Protein AF-A0A971D3C1-F1 (afdb_monomer_lite)

Foldseek 3Di:
DVVLCLCVQPVVQQVVCLCVVFVLVLCVVQPVVCPVVSVVLVVLSVVLVVLSVQLVVLVVVVVVPDPVSVVSNVVSVVSNVVSVVVSVCCCVPPVVVSCVVRDDPVSVVVSVVVSVVCCPPRSHPCNNVVSVVVVVVVVVD

Structure (mmCIF, N/CA/C/O backbone):
data_AF-A0A971D3C1-F1
#
_entry.id   AF-A0A971D3C1-F1
#
loop_
_atom_site.group_PDB
_atom_site.id
_atom_site.type_symbol
_atom_site.label_atom_id
_atom_site.label_alt_id
_atom_site.label_comp_id
_atom_site.label_asym_id
_atom_site.label_entity_id
_atom_site.label_seq_id
_atom_site.pdbx_PDB_ins_code
_atom_site.Cartn_x
_atom_site.Cartn_y
_atom_site.Cartn_z
_atom_site.occupancy
_atom_site.B_iso_or_equiv
_atom_site.auth_seq_id
_atom_site.auth_comp_id
_atom_site.auth_asym_id
_atom_site.auth_atom_id
_atom_site.pdbx_PDB_model_num
ATOM 1 N N . GLU A 1 1 ? -16.418 0.519 8.034 1.00 83.56 1 GLU A N 1
ATOM 2 C CA . GLU A 1 1 ? -16.765 -0.565 7.079 1.00 83.56 1 GLU A CA 1
ATOM 3 C C . GLU A 1 1 ? -16.344 -0.279 5.636 1.00 83.56 1 GLU A C 1
ATOM 5 O O . GLU A 1 1 ? -15.527 -1.037 5.131 1.00 83.56 1 GLU A O 1
ATOM 10 N N . LYS A 1 2 ? -16.816 0.800 4.982 1.00 86.31 2 LYS A N 1
ATOM 11 C CA . LYS A 1 2 ? -16.435 1.131 3.586 1.00 86.31 2 LYS A CA 1
ATOM 12 C C . LYS A 1 2 ? -14.916 1.163 3.350 1.00 86.31 2 LYS A C 1
ATOM 14 O O . LYS A 1 2 ? -14.444 0.531 2.418 1.00 86.31 2 LYS A O 1
ATOM 19 N N . MET A 1 3 ? -14.160 1.823 4.232 1.00 88.06 3 MET A N 1
ATOM 20 C CA . MET A 1 3 ? -12.694 1.879 4.138 1.00 88.06 3 MET A CA 1
ATOM 21 C C . MET A 1 3 ? -12.045 0.488 4.243 1.00 88.06 3 MET A C 1
ATOM 23 O O . MET A 1 3 ? -11.223 0.144 3.409 1.00 88.06 3 MET A O 1
ATOM 27 N N . VAL A 1 4 ? -12.471 -0.359 5.191 1.00 92.06 4 VAL A N 1
ATOM 28 C CA . VAL A 1 4 ? -11.947 -1.736 5.316 1.00 92.06 4 VAL A CA 1
ATOM 29 C C . VAL A 1 4 ? -12.190 -2.534 4.034 1.00 92.06 4 VAL A C 1
ATOM 31 O O . VAL A 1 4 ? -11.313 -3.281 3.606 1.00 92.06 4 VAL A O 1
ATOM 34 N N . ARG A 1 5 ? -13.366 -2.370 3.413 1.00 90.19 5 ARG A N 1
ATOM 35 C CA . ARG A 1 5 ? -13.673 -2.993 2.122 1.00 90.19 5 ARG A CA 1
ATOM 36 C C . ARG A 1 5 ? -12.754 -2.472 1.020 1.00 90.19 5 ARG A C 1
ATOM 38 O O . ARG A 1 5 ? -12.113 -3.279 0.361 1.00 90.19 5 ARG A O 1
ATOM 45 N N . PHE A 1 6 ? -12.650 -1.149 0.881 1.00 87.81 6 PHE A N 1
ATOM 46 C CA . PHE A 1 6 ? -11.760 -0.498 -0.081 1.00 87.81 6 PH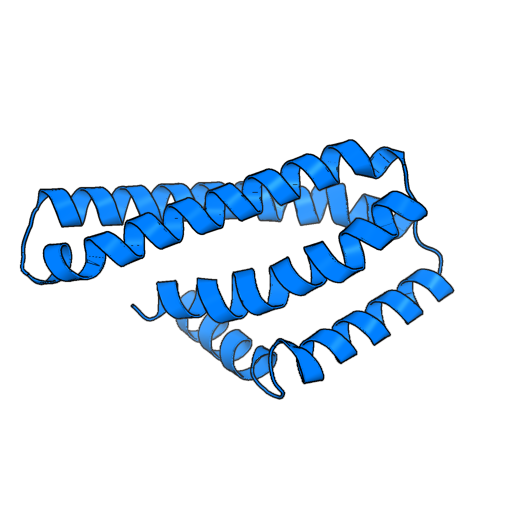E A CA 1
ATOM 47 C C . PHE A 1 6 ? -10.332 -1.036 0.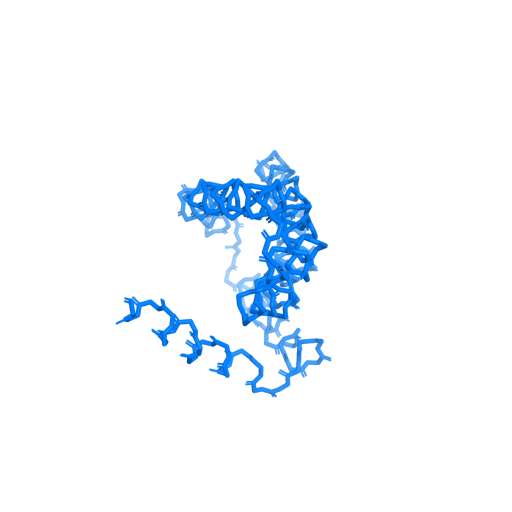034 1.00 87.81 6 PHE A C 1
ATOM 49 O O . PHE A 1 6 ? -9.743 -1.458 -0.955 1.00 87.81 6 PHE A O 1
ATOM 56 N N . THR A 1 7 ? -9.792 -1.109 1.249 1.00 90.69 7 THR A N 1
ATOM 57 C CA . THR A 1 7 ? -8.435 -1.605 1.448 1.00 90.69 7 THR A CA 1
ATOM 58 C C . THR A 1 7 ? -8.283 -3.079 1.088 1.00 90.69 7 THR A C 1
ATOM 60 O O . THR A 1 7 ? -7.294 -3.443 0.466 1.00 90.69 7 THR A O 1
ATOM 63 N N . ARG A 1 8 ? -9.237 -3.940 1.458 1.00 91.00 8 ARG A N 1
ATOM 64 C CA . ARG A 1 8 ? -9.148 -5.376 1.149 1.00 91.00 8 ARG A CA 1
ATOM 65 C C . ARG A 1 8 ? -9.268 -5.658 -0.343 1.00 91.00 8 ARG A C 1
ATOM 67 O O . ARG A 1 8 ? -8.541 -6.497 -0.854 1.00 91.00 8 ARG A O 1
ATOM 74 N N . GLU A 1 9 ? -10.186 -4.984 -1.022 1.00 87.44 9 GLU A N 1
ATOM 75 C CA . GLU A 1 9 ? -10.523 -5.308 -2.410 1.00 87.44 9 GLU A CA 1
ATOM 76 C C . GLU A 1 9 ? -9.661 -4.535 -3.410 1.00 87.44 9 GLU A C 1
ATOM 78 O O . GLU A 1 9 ? -9.184 -5.114 -4.380 1.00 87.44 9 GLU A O 1
ATOM 83 N N . PHE A 1 10 ? -9.399 -3.250 -3.161 1.00 86.50 10 PHE A N 1
ATOM 84 C CA . PHE A 1 10 ? -8.607 -2.423 -4.067 1.00 86.50 10 PHE A CA 1
ATOM 85 C C . PHE A 1 10 ? -7.137 -2.358 -3.662 1.00 86.50 10 PHE A C 1
ATOM 87 O O . PHE A 1 10 ? -6.273 -2.766 -4.434 1.00 86.50 10 PHE A O 1
ATOM 94 N N . THR A 1 11 ? -6.824 -1.859 -2.463 1.00 91.19 11 THR A N 1
ATOM 95 C CA . THR A 1 11 ? -5.416 -1.664 -2.074 1.00 91.19 11 THR A CA 1
ATOM 96 C C . THR A 1 11 ? -4.661 -2.992 -2.035 1.00 91.19 11 THR A C 1
ATOM 98 O O . THR A 1 11 ? -3.618 -3.112 -2.662 1.00 91.19 11 THR A O 1
ATOM 101 N N . ASP A 1 12 ? -5.204 -4.000 -1.355 1.00 91.31 12 ASP A N 1
ATOM 102 C CA . ASP A 1 12 ? -4.566 -5.310 -1.219 1.00 91.31 12 ASP A CA 1
ATOM 103 C C . ASP A 1 12 ? -4.901 -6.227 -2.404 1.00 91.31 12 ASP A C 1
ATOM 105 O O . ASP A 1 12 ? -4.006 -6.708 -3.095 1.00 91.31 12 ASP A O 1
ATOM 109 N N . GLY A 1 13 ? -6.195 -6.407 -2.690 1.00 88.06 13 GLY A N 1
ATOM 110 C CA . GLY A 1 13 ? -6.676 -7.327 -3.723 1.00 88.06 13 GLY A CA 1
ATOM 111 C C . GLY A 1 13 ? -6.357 -6.928 -5.166 1.00 88.06 13 GLY A C 1
ATOM 112 O O . GLY A 1 13 ? -6.317 -7.802 -6.024 1.00 88.06 13 GLY A O 1
ATOM 113 N N . CYS A 1 14 ? -6.096 -5.646 -5.445 1.00 89.12 14 CYS A N 1
ATOM 114 C CA . CYS A 1 14 ? -5.745 -5.177 -6.787 1.00 89.12 14 CYS A CA 1
ATOM 115 C C . CYS A 1 14 ? -4.319 -4.630 -6.854 1.00 89.12 14 CYS A C 1
ATOM 117 O O . CYS A 1 14 ? -3.493 -5.134 -7.612 1.00 89.12 14 CYS A O 1
ATOM 119 N N . HIS A 1 15 ? -4.031 -3.571 -6.097 1.00 92.19 15 HIS A N 1
ATOM 120 C CA . HIS A 1 15 ? -2.775 -2.838 -6.220 1.00 92.19 15 HIS A CA 1
ATOM 121 C C . HIS A 1 15 ? -1.587 -3.659 -5.706 1.00 92.19 15 HIS A C 1
ATOM 123 O O . HIS A 1 15 ? -0.721 -4.002 -6.511 1.00 92.19 15 HIS A O 1
ATOM 129 N N . HIS A 1 16 ? -1.581 -4.073 -4.434 1.00 95.44 16 HIS A N 1
ATOM 130 C CA . HIS A 1 16 ? -0.516 -4.935 -3.911 1.00 95.44 16 HIS A CA 1
ATOM 131 C C . HIS A 1 16 ? -0.442 -6.258 -4.674 1.00 95.44 16 HIS A C 1
ATOM 133 O O . HIS A 1 16 ? 0.648 -6.765 -4.909 1.00 95.44 16 HIS A O 1
ATOM 139 N N . HIS A 1 17 ? -1.574 -6.814 -5.112 1.00 93.75 17 HIS A N 1
ATOM 140 C CA . HIS A 1 17 ? -1.579 -8.053 -5.887 1.00 93.75 17 HIS A CA 1
ATOM 141 C C . HIS A 1 17 ? -0.802 -7.929 -7.209 1.00 93.75 17 HIS A C 1
ATOM 143 O O . HIS A 1 17 ? 0.056 -8.765 -7.498 1.00 93.75 17 HIS A O 1
ATOM 149 N N . LYS A 1 18 ? -1.000 -6.845 -7.974 1.00 94.62 18 LYS A N 1
ATOM 150 C CA . LYS A 1 18 ? -0.168 -6.542 -9.156 1.00 94.62 18 LYS A CA 1
ATOM 151 C C . LYS A 1 18 ? 1.312 -6.457 -8.805 1.00 94.62 18 LYS A C 1
ATOM 153 O O . LYS A 1 18 ? 2.170 -6.946 -9.544 1.00 94.62 18 LYS A O 1
ATOM 158 N N . GLU A 1 19 ? 1.626 -5.815 -7.692 1.00 97.56 19 GLU A N 1
ATOM 159 C CA . GLU A 1 19 ? 3.007 -5.643 -7.284 1.00 97.56 19 GLU A CA 1
ATOM 160 C C . GLU A 1 19 ? 3.664 -6.961 -6.875 1.00 97.56 19 GLU A C 1
ATOM 162 O O . GLU A 1 19 ? 4.706 -7.328 -7.417 1.00 97.56 19 GLU A O 1
ATOM 167 N N . GLU A 1 20 ? 3.033 -7.706 -5.972 1.00 97.56 20 GLU A N 1
ATOM 168 C CA . GLU A 1 20 ? 3.546 -8.952 -5.412 1.00 97.56 20 GLU A CA 1
ATOM 169 C C . GLU A 1 20 ? 3.621 -10.075 -6.455 1.00 97.56 20 GLU A C 1
ATOM 171 O O . GLU A 1 20 ? 4.584 -10.847 -6.441 1.00 97.56 20 GLU A O 1
ATOM 176 N N . GLN A 1 21 ? 2.655 -10.157 -7.379 1.00 95.88 21 GLN A N 1
ATOM 177 C CA . GLN A 1 21 ? 2.606 -11.222 -8.389 1.00 95.88 21 GLN A CA 1
ATOM 178 C C . GLN A 1 21 ? 3.358 -10.894 -9.679 1.00 95.88 21 GLN A C 1
ATOM 180 O O . GLN A 1 21 ? 3.776 -11.812 -10.385 1.00 95.88 21 GLN A O 1
ATOM 185 N N . VAL A 1 22 ? 3.540 -9.612 -10.011 1.00 96.75 22 VAL A N 1
ATOM 186 C CA . VAL A 1 22 ? 4.072 -9.222 -11.325 1.00 96.75 22 VAL A CA 1
ATOM 187 C C . VAL A 1 22 ? 5.293 -8.311 -11.209 1.00 96.75 22 VAL A C 1
ATOM 189 O O . VAL A 1 22 ? 6.373 -8.686 -11.678 1.00 96.75 22 VAL A O 1
ATOM 192 N N . LEU A 1 23 ? 5.177 -7.141 -10.568 1.00 97.56 23 LEU A N 1
ATOM 193 C CA . LEU A 1 23 ? 6.280 -6.169 -10.528 1.00 97.56 23 LEU A CA 1
ATOM 194 C C . LEU A 1 23 ? 7.478 -6.685 -9.725 1.00 97.56 23 LEU A C 1
ATOM 196 O O . LEU A 1 23 ? 8.609 -6.656 -10.209 1.00 97.56 23 LEU A O 1
ATOM 200 N N . PHE A 1 24 ? 7.257 -7.154 -8.500 1.00 98.06 24 PHE A N 1
ATOM 201 C CA . PHE A 1 24 ? 8.323 -7.577 -7.597 1.00 98.06 24 PHE A CA 1
ATOM 202 C C . PHE A 1 24 ? 9.085 -8.794 -8.136 1.00 98.06 24 PHE A C 1
ATOM 204 O O . PHE A 1 24 ? 10.319 -8.750 -8.113 1.00 98.06 24 PHE A O 1
ATOM 211 N N . PRO A 1 25 ? 8.439 -9.848 -8.680 1.00 96.88 25 PRO A N 1
ATOM 212 C CA . PRO A 1 25 ? 9.155 -10.935 -9.342 1.00 96.88 25 PRO A CA 1
ATOM 213 C C . PRO A 1 25 ? 10.012 -10.449 -10.513 1.00 96.88 25 PRO A C 1
ATOM 215 O O . PRO A 1 25 ? 11.192 -10.801 -10.590 1.00 96.88 25 PRO A O 1
ATOM 218 N N . LEU A 1 26 ? 9.467 -9.577 -11.369 1.00 96.81 26 LEU A N 1
ATOM 219 C CA . LEU A 1 26 ? 10.205 -9.025 -12.505 1.00 96.81 26 LEU A CA 1
ATOM 220 C C . LEU A 1 26 ? 11.406 -8.185 -12.047 1.00 96.81 26 LEU A C 1
ATOM 222 O O . LEU A 1 26 ? 12.500 -8.318 -12.595 1.00 96.81 26 LEU A O 1
ATOM 226 N N . LEU A 1 27 ? 11.245 -7.361 -11.008 1.00 96.88 27 LEU A N 1
ATOM 227 C CA . LEU A 1 27 ? 12.347 -6.596 -10.427 1.00 96.88 27 LEU A CA 1
ATOM 228 C C . LEU A 1 27 ? 13.405 -7.499 -9.797 1.00 96.88 27 LEU A C 1
ATOM 230 O O . LEU A 1 27 ? 14.589 -7.221 -9.940 1.00 96.88 27 LEU A O 1
ATOM 234 N N . ARG A 1 28 ? 13.028 -8.600 -9.144 1.00 94.81 28 ARG A N 1
ATOM 235 C CA . ARG A 1 28 ? 14.011 -9.556 -8.609 1.00 94.81 28 ARG A CA 1
ATOM 236 C C . ARG A 1 28 ? 14.795 -10.255 -9.718 1.00 94.81 28 ARG A C 1
ATOM 238 O O . ARG A 1 28 ? 15.977 -10.526 -9.525 1.00 94.81 28 ARG A O 1
ATOM 245 N N . GLU A 1 29 ? 14.167 -10.509 -10.864 1.00 94.94 29 GLU A N 1
ATOM 246 C CA . GLU A 1 29 ? 14.822 -11.094 -12.038 1.00 94.94 29 GLU A CA 1
ATOM 247 C C . GLU A 1 29 ? 15.756 -10.092 -12.735 1.00 94.94 29 GLU A C 1
ATOM 249 O O . GLU A 1 29 ? 16.925 -10.386 -12.983 1.00 94.94 29 GLU A O 1
ATOM 254 N N . LYS A 1 30 ? 15.246 -8.901 -13.067 1.00 95.50 30 LYS A N 1
ATOM 255 C CA . LYS A 1 30 ? 15.949 -7.915 -13.905 1.00 95.50 30 LYS A CA 1
ATOM 256 C C . LYS A 1 30 ? 16.836 -6.962 -13.114 1.00 95.50 30 LYS A C 1
ATOM 258 O O . LYS A 1 30 ? 17.745 -6.357 -13.679 1.00 95.50 30 LYS A O 1
ATOM 263 N N . ALA A 1 31 ? 16.582 -6.818 -11.818 1.00 93.88 31 ALA A N 1
ATOM 264 C CA . ALA A 1 31 ? 17.222 -5.831 -10.972 1.00 93.88 31 ALA A CA 1
ATOM 265 C C . ALA A 1 31 ? 17.587 -6.395 -9.580 1.00 93.88 31 ALA A C 1
ATOM 267 O O . ALA A 1 31 ? 16.962 -6.029 -8.587 1.00 93.88 31 ALA A O 1
ATOM 268 N N . PRO A 1 32 ? 18.676 -7.178 -9.436 1.00 91.31 32 PRO A N 1
ATOM 269 C CA . PRO A 1 32 ? 19.106 -7.717 -8.137 1.00 91.31 32 PRO A CA 1
ATOM 270 C C . PRO A 1 32 ? 19.231 -6.683 -7.000 1.00 91.31 32 PRO A C 1
ATOM 272 O O . PRO A 1 32 ? 18.930 -6.981 -5.846 1.00 91.31 32 PRO A O 1
ATOM 275 N N . MET A 1 33 ? 19.611 -5.439 -7.315 1.00 90.38 33 MET A N 1
ATOM 276 C CA . MET A 1 33 ? 19.680 -4.329 -6.355 1.00 90.38 33 MET A CA 1
ATOM 277 C C . MET A 1 33 ? 18.313 -3.899 -5.787 1.00 90.38 33 MET A C 1
ATOM 279 O O . MET A 1 33 ? 18.266 -3.230 -4.759 1.00 90.38 33 MET A O 1
ATOM 283 N N . ALA A 1 34 ? 17.204 -4.293 -6.420 1.00 94.06 34 ALA A N 1
ATOM 284 C CA . ALA A 1 34 ? 15.844 -4.072 -5.938 1.00 94.06 34 ALA A CA 1
ATOM 285 C C . ALA A 1 34 ? 15.447 -5.026 -4.801 1.00 94.06 34 ALA A C 1
ATOM 287 O O . ALA A 1 34 ? 14.440 -4.779 -4.146 1.00 94.06 34 ALA A O 1
ATOM 288 N N . ALA A 1 35 ? 16.214 -6.093 -4.533 1.00 94.56 35 ALA A N 1
ATOM 289 C CA . ALA A 1 35 ? 15.840 -7.114 -3.551 1.00 94.56 35 ALA A CA 1
ATOM 290 C C . ALA A 1 35 ? 15.597 -6.542 -2.143 1.00 94.56 35 ALA A C 1
ATOM 292 O O . ALA A 1 35 ? 14.640 -6.935 -1.478 1.00 94.56 35 ALA A O 1
ATOM 293 N N . GLY A 1 36 ? 16.434 -5.595 -1.707 1.00 96.25 36 GLY A N 1
ATOM 294 C CA . GLY A 1 36 ? 16.244 -4.871 -0.448 1.00 96.25 36 GLY A CA 1
ATOM 295 C C . GLY A 1 36 ? 14.935 -4.070 -0.431 1.00 96.25 36 GLY A C 1
ATOM 296 O O . GLY A 1 36 ? 14.074 -4.377 0.391 1.00 96.25 36 GLY A O 1
ATOM 297 N N . PRO A 1 37 ? 14.744 -3.096 -1.346 1.00 96.81 37 PRO A N 1
ATOM 298 C CA . PRO A 1 37 ? 13.489 -2.354 -1.473 1.00 96.81 37 PRO A CA 1
ATOM 299 C C . PRO A 1 37 ? 12.240 -3.241 -1.551 1.00 96.81 37 PRO A C 1
ATOM 301 O O . PRO A 1 37 ? 11.317 -3.034 -0.774 1.00 96.81 37 PRO A O 1
ATOM 304 N N . VAL A 1 38 ? 12.240 -4.271 -2.403 1.00 98.19 38 VAL A N 1
ATOM 305 C CA . VAL A 1 38 ? 11.124 -5.225 -2.544 1.00 98.19 38 VAL A CA 1
ATOM 306 C C . VAL A 1 38 ? 10.814 -5.932 -1.222 1.00 98.19 38 VAL A C 1
ATOM 308 O O . VAL A 1 38 ? 9.651 -6.087 -0.867 1.00 98.19 38 VAL A O 1
ATOM 311 N N . SER A 1 39 ? 11.837 -6.328 -0.459 1.00 98.06 39 SER A N 1
ATOM 312 C CA . SER A 1 39 ? 11.625 -6.990 0.837 1.00 98.06 39 SER A CA 1
ATOM 313 C C . SER A 1 39 ? 10.977 -6.056 1.862 1.00 98.06 39 SER A C 1
ATOM 315 O O . SER A 1 39 ? 10.171 -6.505 2.671 1.00 98.06 39 SER A O 1
ATOM 317 N N . VAL A 1 40 ? 11.304 -4.758 1.820 1.00 98.25 40 VAL A N 1
ATOM 318 C CA . VAL A 1 40 ? 10.651 -3.746 2.665 1.00 98.25 40 VAL A CA 1
ATOM 319 C C . VAL A 1 40 ? 9.189 -3.569 2.258 1.00 98.25 40 VAL A C 1
ATOM 321 O O . VAL A 1 40 ? 8.342 -3.551 3.141 1.00 98.25 40 VAL A O 1
ATOM 324 N N . MET A 1 41 ? 8.881 -3.485 0.958 1.00 98.50 41 MET A N 1
ATOM 325 C CA . MET A 1 41 ? 7.494 -3.331 0.487 1.00 98.50 41 MET A CA 1
ATOM 326 C C . MET A 1 41 ? 6.616 -4.509 0.913 1.00 98.50 41 MET A C 1
ATOM 328 O O . MET A 1 41 ? 5.571 -4.291 1.511 1.00 98.50 41 MET A O 1
ATOM 332 N N . LEU A 1 42 ? 7.091 -5.747 0.737 1.00 98.56 42 LEU A N 1
ATOM 333 C CA . LEU A 1 42 ? 6.372 -6.948 1.183 1.00 98.56 42 LEU A CA 1
ATOM 334 C C . LEU A 1 42 ? 6.077 -6.937 2.691 1.00 98.56 42 LEU A C 1
ATOM 336 O O . LEU A 1 42 ? 4.956 -7.218 3.110 1.00 98.56 42 LEU A O 1
ATOM 340 N N . ALA A 1 43 ? 7.068 -6.575 3.512 1.00 98.62 43 ALA A N 1
ATOM 341 C CA . ALA A 1 43 ? 6.876 -6.475 4.957 1.00 98.62 43 ALA A CA 1
ATOM 342 C C . ALA A 1 43 ? 5.853 -5.386 5.332 1.00 98.62 43 ALA A C 1
ATOM 344 O O . ALA A 1 43 ? 5.073 -5.555 6.269 1.00 98.62 43 ALA A O 1
ATOM 345 N N . GLU A 1 44 ? 5.834 -4.274 4.596 1.00 98.62 44 GLU A N 1
ATOM 346 C CA . GLU A 1 44 ? 4.858 -3.205 4.801 1.00 98.62 44 GLU A CA 1
ATOM 347 C C . GLU A 1 44 ? 3.454 -3.588 4.329 1.00 98.62 44 GLU A C 1
ATOM 349 O O . GLU A 1 44 ? 2.491 -3.235 5.009 1.00 98.62 44 GLU A O 1
ATOM 354 N N . HIS A 1 45 ? 3.310 -4.365 3.252 1.00 98.56 45 HIS A N 1
ATOM 355 C CA . HIS A 1 45 ? 2.013 -4.916 2.852 1.00 98.56 45 HIS A CA 1
ATOM 356 C C . HIS A 1 45 ? 1.439 -5.805 3.961 1.00 98.56 45 HIS A C 1
ATOM 358 O O . HIS A 1 45 ? 0.286 -5.631 4.362 1.00 98.56 45 HIS A O 1
ATOM 364 N N . ASP A 1 46 ? 2.257 -6.693 4.537 1.00 98.50 46 ASP A N 1
ATOM 365 C CA . ASP A 1 46 ? 1.852 -7.537 5.666 1.00 98.50 46 ASP A CA 1
ATOM 366 C C . ASP A 1 46 ? 1.467 -6.717 6.903 1.00 98.50 46 ASP A C 1
ATOM 368 O O . ASP A 1 46 ? 0.451 -6.996 7.551 1.00 98.50 46 ASP A O 1
ATOM 372 N N . GLN A 1 47 ? 2.227 -5.663 7.213 1.00 98.38 47 GLN A N 1
ATOM 373 C CA . GLN A 1 47 ? 1.882 -4.750 8.301 1.00 98.38 47 GLN A CA 1
ATOM 374 C C . GLN A 1 47 ? 0.556 -4.018 8.022 1.00 98.38 47 GLN A C 1
ATOM 376 O O . GLN A 1 47 ? -0.280 -3.879 8.919 1.00 98.38 47 GLN A O 1
ATOM 381 N N . GLY A 1 48 ? 0.321 -3.596 6.779 1.00 97.75 48 GLY A N 1
ATOM 382 C CA . GLY A 1 48 ? -0.934 -2.985 6.346 1.00 97.75 48 GLY A CA 1
ATOM 383 C C . GLY A 1 48 ? -2.121 -3.930 6.527 1.00 97.75 48 GLY A C 1
ATOM 384 O O . GLY A 1 48 ? -3.123 -3.558 7.146 1.00 97.75 48 GLY A O 1
ATOM 385 N N . ARG A 1 49 ? -1.976 -5.186 6.085 1.00 98.00 49 ARG A N 1
ATOM 386 C CA . ARG A 1 49 ? -2.965 -6.256 6.288 1.00 98.00 49 ARG A CA 1
ATOM 387 C C . ARG A 1 49 ? -3.272 -6.471 7.775 1.00 98.00 49 ARG A C 1
ATOM 389 O O . ARG A 1 49 ? -4.439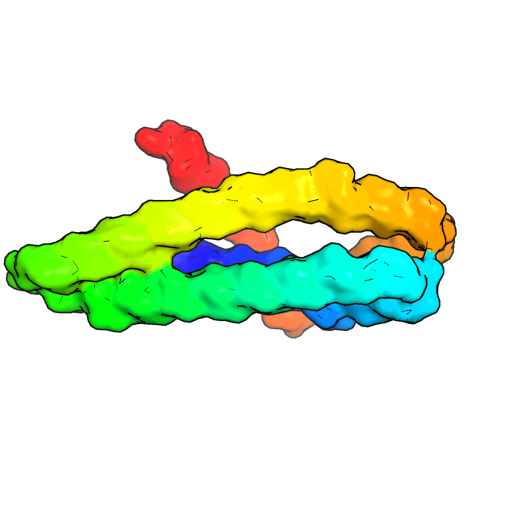 -6.643 8.140 1.00 98.00 49 ARG A O 1
ATOM 396 N N . ALA A 1 50 ? -2.261 -6.411 8.644 1.00 97.31 50 ALA A N 1
ATOM 397 C CA . ALA A 1 50 ? -2.436 -6.548 10.089 1.00 97.31 50 ALA A CA 1
ATOM 398 C C . ALA A 1 50 ? -3.243 -5.389 10.704 1.00 97.31 50 ALA A C 1
ATOM 400 O O . ALA A 1 50 ? -4.187 -5.645 11.456 1.00 97.31 50 ALA A O 1
ATOM 401 N N . HIS A 1 51 ? -2.942 -4.133 10.350 1.00 97.56 51 HIS A N 1
ATOM 402 C CA . HIS A 1 51 ? -3.714 -2.979 10.828 1.00 97.56 51 HIS A CA 1
ATOM 403 C C . HIS A 1 51 ? -5.192 -3.079 10.434 1.00 97.56 51 HIS A C 1
ATOM 405 O O . HIS A 1 51 ? -6.078 -2.882 11.264 1.00 97.56 51 HIS A O 1
ATOM 411 N N . ILE A 1 52 ? -5.472 -3.442 9.182 1.00 96.94 52 ILE A N 1
ATOM 412 C CA . ILE A 1 52 ? -6.845 -3.531 8.670 1.00 96.94 52 ILE A CA 1
ATOM 413 C C . ILE A 1 52 ? -7.617 -4.687 9.294 1.00 96.94 52 ILE A C 1
ATOM 415 O O . ILE A 1 52 ? -8.825 -4.570 9.506 1.00 96.94 52 ILE A O 1
ATOM 419 N N . ARG A 1 53 ? -6.941 -5.793 9.625 1.00 95.94 53 ARG A N 1
ATOM 420 C CA . ARG A 1 53 ? -7.546 -6.873 10.408 1.00 95.94 53 ARG A CA 1
ATOM 421 C C . ARG A 1 53 ? -7.949 -6.381 11.797 1.00 95.94 53 ARG A C 1
ATOM 423 O O . ARG A 1 53 ? -9.113 -6.522 12.146 1.00 95.94 53 ARG A O 1
ATOM 430 N N . ALA A 1 54 ? -7.046 -5.718 12.520 1.00 94.94 54 ALA A N 1
ATOM 431 C CA . ALA A 1 54 ? -7.341 -5.178 13.849 1.00 94.94 54 ALA A CA 1
ATOM 432 C C . ALA A 1 54 ? -8.503 -4.167 13.829 1.00 94.94 54 ALA A C 1
ATOM 434 O O . ALA A 1 54 ? -9.404 -4.236 14.663 1.00 94.94 54 ALA A O 1
ATOM 435 N N . VAL A 1 55 ? -8.530 -3.273 12.833 1.00 97.06 55 VAL A N 1
ATOM 436 C CA . VAL A 1 55 ? -9.652 -2.345 12.627 1.00 97.06 55 VAL A CA 1
ATOM 437 C C . VAL A 1 55 ? -10.950 -3.115 12.394 1.00 97.06 55 VAL A C 1
ATOM 439 O O . VAL A 1 55 ? -11.955 -2.820 13.033 1.00 97.06 55 VAL A O 1
ATOM 442 N N . ALA A 1 56 ? -10.946 -4.104 11.496 1.00 96.31 56 ALA A N 1
ATOM 443 C CA . ALA A 1 56 ? -12.140 -4.882 11.181 1.00 96.31 56 ALA A CA 1
ATOM 444 C C . ALA A 1 56 ? -12.700 -5.624 12.403 1.00 96.31 56 ALA A C 1
ATOM 446 O O . ALA A 1 56 ? -13.913 -5.604 12.612 1.00 96.31 56 ALA A O 1
ATOM 447 N N . ASP A 1 57 ? -11.825 -6.216 13.214 1.00 95.31 57 ASP A N 1
ATOM 448 C CA . ASP A 1 57 ? -12.205 -6.985 14.400 1.00 95.31 57 ASP A CA 1
ATOM 449 C C . ASP A 1 57 ? -12.821 -6.083 15.492 1.00 95.31 57 ASP A C 1
ATOM 451 O O . ASP A 1 57 ? -13.748 -6.495 16.190 1.00 95.31 57 ASP A O 1
ATOM 455 N N . GLY A 1 58 ? -12.369 -4.827 15.605 1.00 95.75 58 GLY A N 1
ATOM 456 C CA . GLY A 1 58 ? -12.874 -3.861 16.589 1.00 95.75 58 GLY A CA 1
ATOM 457 C C . GLY A 1 58 ? -14.155 -3.116 16.187 1.00 95.75 58 GLY A C 1
ATOM 458 O O . GLY A 1 58 ? -14.855 -2.586 17.053 1.00 95.75 58 GLY A O 1
ATOM 459 N N . LEU A 1 59 ? -14.506 -3.077 14.894 1.00 95.38 59 LEU A N 1
ATOM 460 C CA . LEU A 1 59 ? -15.591 -2.225 14.377 1.00 95.38 59 LEU A CA 1
ATOM 461 C C . LEU A 1 59 ? -16.956 -2.495 15.027 1.00 95.38 59 LEU A C 1
ATOM 463 O O . LEU A 1 59 ? -17.690 -1.546 15.317 1.00 95.38 59 LEU A O 1
ATOM 467 N N . SER A 1 60 ? -17.306 -3.763 15.261 1.00 95.94 60 SER A N 1
ATOM 468 C CA . SER A 1 60 ? -18.613 -4.116 15.832 1.00 95.94 60 SER A CA 1
ATOM 469 C C . SER A 1 60 ? -18.756 -3.619 17.273 1.00 95.94 60 SER A C 1
ATOM 471 O O . SER A 1 60 ? -19.772 -3.015 17.614 1.00 95.94 60 SER A O 1
ATOM 473 N N . ALA A 1 61 ? -17.741 -3.838 18.114 1.00 96.81 61 ALA A N 1
ATOM 474 C CA . ALA A 1 61 ? -17.750 -3.400 19.510 1.00 96.81 61 ALA A CA 1
ATOM 475 C C . ALA A 1 61 ? -17.690 -1.868 19.616 1.00 96.81 61 ALA A C 1
ATOM 477 O O . ALA A 1 61 ? -18.468 -1.261 20.355 1.00 96.81 61 ALA A O 1
ATOM 478 N N . ALA A 1 62 ? -16.859 -1.225 18.789 1.00 96.44 62 ALA A N 1
ATOM 479 C CA . ALA A 1 62 ? -16.769 0.230 18.729 1.00 96.44 62 ALA A CA 1
ATOM 480 C C . ALA A 1 62 ? -18.117 0.883 18.356 1.00 96.44 62 ALA A C 1
ATOM 482 O O . ALA A 1 62 ? -18.518 1.898 18.942 1.00 96.44 62 ALA A O 1
ATOM 483 N N . SER A 1 63 ? -18.847 0.269 17.416 1.00 94.56 63 SER A N 1
ATOM 484 C CA . SER A 1 63 ? -20.185 0.710 16.993 1.00 94.56 63 SER A CA 1
ATOM 485 C C . SER A 1 63 ? -21.241 0.510 18.083 1.00 94.56 63 SER A C 1
ATOM 487 O O . SER A 1 63 ? -22.168 1.309 18.188 1.00 94.56 63 SER A O 1
ATOM 489 N N . ALA A 1 64 ? -21.071 -0.504 18.935 1.00 96.88 64 ALA A N 1
ATOM 490 C CA . ALA A 1 64 ? -21.925 -0.757 20.095 1.00 96.88 64 ALA A CA 1
ATOM 491 C C . ALA A 1 64 ? -21.637 0.169 21.297 1.00 96.88 64 ALA A C 1
ATOM 493 O O . ALA A 1 64 ? -22.375 0.133 22.279 1.00 96.88 64 ALA A O 1
ATOM 494 N N . GLY A 1 65 ? -20.607 1.020 21.220 1.00 96.06 65 GLY A N 1
ATOM 495 C CA . GLY A 1 65 ? -20.291 2.009 22.255 1.00 96.06 65 GLY A CA 1
ATOM 496 C C . GLY A 1 65 ? -19.138 1.645 23.185 1.00 96.06 65 GLY A C 1
ATOM 497 O O . GL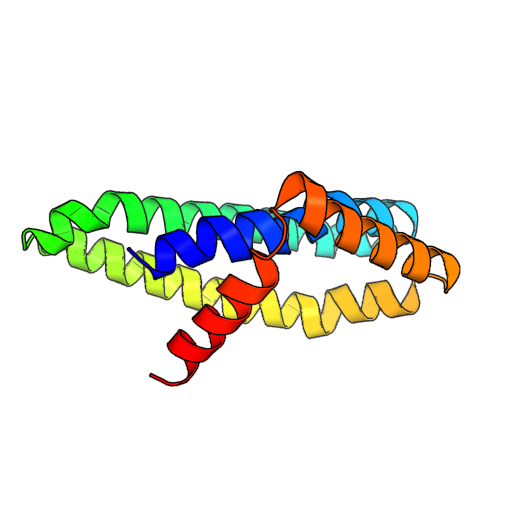Y A 1 65 ? -18.882 2.400 24.119 1.00 96.06 65 GLY A O 1
ATOM 498 N N . ASP A 1 66 ? -18.434 0.543 22.929 1.00 98.06 66 ASP A N 1
ATOM 499 C CA . ASP A 1 66 ? -17.240 0.164 23.685 1.00 98.06 66 ASP A CA 1
ATOM 500 C C . ASP A 1 66 ? -16.103 1.174 23.436 1.00 98.06 66 ASP A C 1
ATOM 502 O O . ASP A 1 66 ? -15.710 1.417 22.290 1.00 98.06 66 ASP A O 1
ATOM 506 N N . ALA A 1 67 ? -15.617 1.803 24.509 1.00 96.88 67 ALA A N 1
ATOM 507 C CA . ALA A 1 67 ? -14.587 2.836 24.446 1.00 96.88 67 ALA A CA 1
ATOM 508 C C . ALA A 1 67 ? -13.209 2.266 24.080 1.00 96.88 67 ALA A C 1
ATOM 510 O O . ALA A 1 67 ? -12.542 2.824 23.211 1.00 96.88 67 ALA A O 1
ATOM 511 N N . ASP A 1 68 ? -12.827 1.123 24.650 1.00 96.44 68 ASP A N 1
ATOM 512 C CA . ASP A 1 68 ? -11.533 0.492 24.379 1.00 96.44 68 ASP A CA 1
ATOM 513 C C . ASP A 1 68 ? -11.473 0.013 22.923 1.00 96.44 68 ASP A C 1
ATOM 515 O O . ASP A 1 68 ? -10.461 0.170 22.236 1.00 96.44 68 ASP A O 1
ATOM 519 N N . ALA A 1 69 ? -12.589 -0.512 22.405 1.00 97.25 69 ALA A N 1
ATOM 520 C CA . ALA A 1 69 ? -12.694 -0.885 20.999 1.00 97.25 69 ALA A CA 1
ATOM 521 C C . ALA A 1 69 ? -12.602 0.331 20.064 1.00 97.25 69 ALA A C 1
ATOM 523 O O . ALA A 1 69 ? -11.996 0.237 18.996 1.00 97.25 69 ALA A O 1
ATOM 524 N N . ARG A 1 70 ? -13.182 1.479 20.443 1.00 96.81 70 ARG A N 1
ATOM 525 C CA . ARG A 1 70 ? -13.058 2.727 19.667 1.00 96.81 70 ARG A CA 1
ATOM 526 C C . ARG A 1 70 ? -11.615 3.205 19.611 1.00 96.81 70 ARG A C 1
ATOM 528 O O . ARG A 1 70 ? -11.141 3.515 18.519 1.00 96.81 70 ARG A O 1
ATOM 535 N N . ASP A 1 71 ? -10.923 3.202 20.744 1.00 96.19 71 ASP A N 1
ATOM 536 C CA . ASP A 1 71 ? -9.523 3.616 20.830 1.00 96.19 71 ASP A CA 1
ATOM 537 C C . ASP A 1 71 ? -8.617 2.677 20.023 1.00 96.19 71 ASP A C 1
ATOM 539 O O . ASP A 1 71 ? -7.763 3.133 19.261 1.00 96.19 71 ASP A O 1
ATOM 543 N N . ALA A 1 72 ? -8.854 1.364 20.095 1.00 95.12 72 ALA A N 1
ATOM 544 C CA . ALA A 1 72 ? -8.126 0.379 19.297 1.00 95.12 72 ALA A CA 1
ATOM 545 C C . ALA A 1 72 ? -8.354 0.560 17.785 1.00 95.12 72 ALA A C 1
ATOM 547 O O . ALA A 1 72 ? -7.402 0.501 17.002 1.00 95.12 72 ALA A O 1
ATOM 548 N N . VAL A 1 73 ? -9.599 0.813 17.362 1.00 97.38 73 VAL A N 1
ATOM 549 C CA . VAL A 1 73 ? -9.927 1.113 15.960 1.00 97.38 73 VAL A CA 1
ATOM 550 C C . VAL A 1 73 ? -9.226 2.392 15.507 1.00 97.38 73 VAL A C 1
ATOM 552 O O . VAL A 1 73 ? -8.597 2.385 14.449 1.00 97.38 73 VAL A O 1
ATOM 555 N N . ALA A 1 74 ? -9.284 3.466 16.297 1.00 95.81 74 ALA A N 1
ATOM 556 C CA . ALA A 1 74 ? -8.625 4.730 15.978 1.00 95.81 74 ALA A CA 1
ATOM 557 C C . ALA A 1 74 ? -7.106 4.552 15.826 1.00 95.81 74 ALA A C 1
ATOM 559 O O . ALA A 1 74 ? -6.549 4.906 14.787 1.00 95.81 74 ALA A O 1
ATOM 560 N N . ALA A 1 75 ? -6.452 3.898 16.789 1.00 95.56 75 ALA A N 1
ATOM 561 C CA . ALA A 1 75 ? -5.020 3.611 16.730 1.00 95.56 75 ALA A CA 1
ATOM 562 C C . ALA A 1 75 ? -4.644 2.742 15.514 1.00 95.56 75 ALA A C 1
ATOM 564 O O . ALA A 1 75 ? -3.625 2.978 14.860 1.00 95.56 75 ALA A O 1
ATOM 565 N N . GLY A 1 76 ? -5.477 1.753 15.169 1.00 96.12 76 GLY A N 1
ATOM 566 C CA . GLY A 1 76 ? -5.294 0.926 13.977 1.00 96.12 76 GLY A CA 1
ATOM 567 C C . GLY A 1 76 ? -5.353 1.736 12.679 1.00 96.12 76 GLY A C 1
ATOM 568 O O . GLY A 1 76 ? -4.510 1.548 11.800 1.00 96.12 76 GLY A O 1
ATOM 569 N N . LEU A 1 77 ? -6.305 2.668 12.577 1.00 96.06 77 LEU A N 1
ATOM 570 C CA . LEU A 1 77 ? -6.457 3.571 11.432 1.00 96.06 77 LEU A CA 1
ATOM 571 C C . LEU A 1 77 ? -5.297 4.561 11.315 1.00 96.06 77 LEU A C 1
ATOM 573 O O . LEU A 1 77 ? -4.773 4.764 10.221 1.00 96.06 77 LEU A O 1
ATOM 577 N N . GLU A 1 78 ? -4.877 5.158 12.428 1.00 96.75 78 GLU A N 1
ATOM 578 C CA . GLU A 1 78 ? -3.744 6.085 12.467 1.00 96.75 78 GLU A CA 1
ATOM 579 C C . GLU A 1 78 ? -2.441 5.393 12.064 1.00 96.75 78 GLU A C 1
ATOM 581 O O . GLU A 1 78 ? -1.700 5.909 11.221 1.00 96.75 78 GLU A O 1
ATOM 586 N N . GLY A 1 79 ? -2.197 4.193 12.603 1.00 97.44 79 GLY A N 1
ATOM 587 C CA . GLY A 1 79 ? -1.055 3.360 12.236 1.00 97.44 79 GLY A CA 1
ATOM 588 C C . GLY A 1 79 ? -1.059 2.999 10.751 1.00 97.44 79 GLY A C 1
ATOM 589 O O . GLY A 1 79 ? -0.045 3.172 10.073 1.00 97.44 79 GLY A O 1
ATOM 590 N N . TYR A 1 80 ? -2.214 2.593 10.219 1.00 97.62 80 TYR A N 1
ATOM 591 C CA . TYR A 1 80 ? -2.368 2.296 8.796 1.00 97.62 80 TYR A CA 1
ATOM 592 C C . TYR A 1 80 ? -2.111 3.523 7.908 1.00 97.62 80 TYR A C 1
ATOM 594 O O . TYR A 1 80 ? -1.365 3.443 6.934 1.00 97.62 80 TYR A O 1
ATOM 602 N N . ALA A 1 81 ? -2.661 4.687 8.264 1.00 96.38 81 ALA A N 1
ATOM 603 C CA . ALA A 1 81 ? -2.463 5.921 7.508 1.00 96.38 81 ALA A CA 1
ATOM 604 C C . ALA A 1 81 ? -1.000 6.396 7.537 1.00 96.38 81 ALA A C 1
ATOM 606 O O . ALA A 1 81 ? -0.480 6.886 6.533 1.00 96.38 81 ALA A O 1
ATOM 607 N N . ALA A 1 82 ? -0.320 6.274 8.680 1.00 97.88 82 ALA A N 1
ATOM 608 C CA . ALA A 1 82 ? 1.102 6.588 8.791 1.00 97.88 82 ALA A CA 1
ATOM 609 C C . ALA A 1 82 ? 1.957 5.643 7.932 1.00 97.88 82 ALA A C 1
ATOM 611 O O . ALA A 1 82 ? 2.832 6.112 7.198 1.00 97.88 82 ALA A O 1
ATOM 612 N N . LEU A 1 83 ? 1.660 4.340 7.978 1.00 98.38 83 LEU A N 1
ATOM 613 C CA . LEU A 1 83 ? 2.311 3.324 7.157 1.00 98.38 83 LEU A CA 1
ATOM 614 C C . LEU A 1 83 ? 2.145 3.626 5.664 1.00 98.38 83 LEU A C 1
ATOM 616 O O . LEU A 1 83 ? 3.149 3.729 4.967 1.00 98.38 83 LEU A O 1
ATOM 620 N N . LEU A 1 84 ? 0.916 3.858 5.188 1.00 97.19 84 LEU A N 1
ATOM 621 C CA . LEU A 1 84 ? 0.654 4.142 3.774 1.00 97.19 84 LEU A CA 1
ATOM 622 C C . LEU A 1 84 ? 1.405 5.377 3.270 1.00 97.19 84 LEU A C 1
ATOM 624 O O . LEU A 1 84 ? 1.981 5.346 2.188 1.00 97.19 84 LEU A O 1
ATOM 628 N N . ARG A 1 85 ? 1.469 6.464 4.050 1.00 97.44 85 ARG A N 1
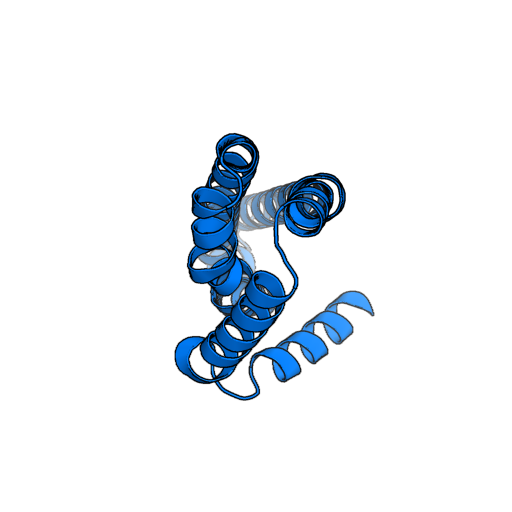ATOM 629 C CA . ARG A 1 85 ? 2.232 7.661 3.646 1.00 97.44 85 ARG A CA 1
ATOM 630 C C . ARG A 1 85 ? 3.717 7.354 3.452 1.00 97.44 85 ARG A C 1
ATOM 632 O O . ARG A 1 85 ? 4.333 7.850 2.507 1.00 97.44 85 ARG A O 1
ATOM 639 N N . ALA A 1 86 ? 4.296 6.559 4.351 1.00 98.00 86 ALA A N 1
ATOM 640 C CA . ALA A 1 86 ? 5.689 6.147 4.244 1.00 98.00 86 ALA A CA 1
ATOM 641 C C . ALA A 1 86 ? 5.901 5.192 3.060 1.00 98.00 86 ALA A C 1
ATOM 643 O O . ALA A 1 86 ? 6.854 5.380 2.302 1.00 98.00 86 ALA A O 1
ATOM 644 N N . HIS A 1 87 ? 4.997 4.229 2.889 1.00 98.38 87 HIS A N 1
ATOM 645 C CA . HIS A 1 87 ? 4.999 3.237 1.820 1.00 98.38 87 HIS A CA 1
ATOM 646 C C . HIS A 1 87 ? 4.949 3.898 0.436 1.00 98.38 87 HIS A C 1
ATOM 648 O O . HIS A 1 87 ? 5.916 3.815 -0.319 1.00 98.38 87 HIS A O 1
ATOM 654 N N . ILE A 1 88 ? 3.934 4.733 0.190 1.00 97.44 88 ILE A N 1
ATOM 655 C CA . ILE A 1 88 ? 3.755 5.493 -1.058 1.00 97.44 88 ILE A CA 1
ATOM 656 C C . ILE A 1 88 ? 4.974 6.371 -1.360 1.00 97.44 88 ILE A C 1
ATOM 658 O O . ILE A 1 88 ? 5.396 6.528 -2.509 1.00 97.44 88 ILE A O 1
ATOM 662 N N . SER A 1 89 ? 5.596 6.963 -0.333 1.00 98.06 89 SER A N 1
ATOM 663 C CA . SER A 1 89 ? 6.820 7.739 -0.540 1.00 98.06 89 SER A CA 1
ATOM 664 C C . SER A 1 89 ? 8.000 6.867 -0.981 1.00 98.06 89 SER A C 1
ATOM 666 O O . SER A 1 89 ? 8.862 7.370 -1.704 1.00 98.06 89 SER A O 1
ATOM 668 N N . LYS A 1 90 ? 8.101 5.615 -0.526 1.00 98.25 90 LYS A N 1
ATOM 669 C CA . LYS A 1 90 ? 9.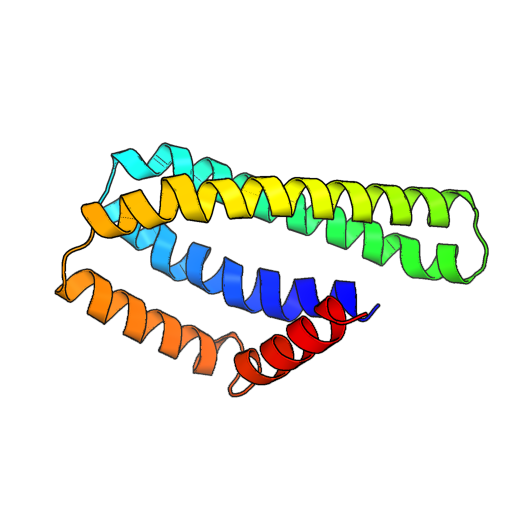172 4.687 -0.920 1.00 98.25 90 LYS A CA 1
ATOM 670 C C . LYS A 1 90 ? 8.938 4.153 -2.324 1.00 98.25 90 LYS A C 1
ATOM 672 O O . LYS A 1 90 ? 9.882 4.148 -3.113 1.00 98.25 90 LYS A O 1
ATOM 677 N N . GLU A 1 91 ? 7.705 3.802 -2.660 1.00 97.75 91 GLU A N 1
ATOM 678 C CA . GLU A 1 91 ? 7.327 3.418 -4.017 1.00 97.75 91 GLU A CA 1
ATOM 679 C C . GLU A 1 91 ? 7.706 4.520 -5.017 1.00 97.75 91 GLU A C 1
ATOM 681 O O . GLU A 1 91 ? 8.565 4.326 -5.881 1.00 97.75 91 GLU A O 1
ATOM 686 N N . ASN A 1 92 ? 7.186 5.734 -4.806 1.00 97.50 92 ASN A N 1
ATOM 687 C CA . ASN A 1 92 ? 7.356 6.854 -5.731 1.00 97.50 92 ASN A CA 1
ATOM 688 C C . ASN A 1 92 ? 8.796 7.366 -5.843 1.00 97.50 92 ASN A C 1
ATOM 690 O O . ASN A 1 92 ? 9.213 7.816 -6.911 1.00 97.50 92 ASN A O 1
ATOM 694 N N . LYS A 1 93 ? 9.565 7.359 -4.747 1.00 97.19 93 LYS A N 1
ATOM 695 C CA . LYS A 1 93 ? 10.914 7.959 -4.731 1.00 97.19 93 LYS A CA 1
ATOM 696 C C . LYS A 1 93 ? 12.036 6.947 -4.906 1.00 97.19 93 LYS A C 1
ATOM 698 O O . LYS A 1 93 ? 13.150 7.346 -5.245 1.00 97.19 93 LYS A O 1
ATOM 703 N N . VAL A 1 94 ? 11.777 5.665 -4.658 1.00 96.00 94 VAL A N 1
ATOM 704 C CA . VAL A 1 94 ? 12.812 4.626 -4.661 1.00 96.00 94 VAL A CA 1
ATOM 705 C C . VAL A 1 94 ? 12.456 3.509 -5.627 1.00 96.00 94 VAL A C 1
ATOM 707 O O . VAL A 1 94 ? 13.209 3.293 -6.577 1.00 96.00 94 VAL A O 1
ATOM 710 N N . LEU A 1 95 ? 11.336 2.819 -5.404 1.00 96.81 95 LEU A N 1
ATOM 711 C CA . LEU A 1 95 ? 11.021 1.585 -6.120 1.00 96.81 95 LEU A CA 1
ATOM 712 C C . LEU A 1 95 ? 10.710 1.834 -7.599 1.00 96.81 95 LEU A C 1
ATOM 714 O O . LEU A 1 95 ? 11.372 1.255 -8.458 1.00 96.81 95 LEU A O 1
ATOM 718 N N . PHE A 1 96 ? 9.775 2.734 -7.910 1.00 95.81 96 PHE A N 1
ATOM 719 C CA . PHE A 1 96 ? 9.396 3.030 -9.293 1.00 95.81 96 PHE A CA 1
ATOM 720 C C . PHE A 1 96 ? 10.541 3.677 -10.083 1.00 95.81 96 PHE A C 1
ATOM 722 O O . PHE A 1 96 ? 10.823 3.212 -11.186 1.00 95.81 96 PHE A O 1
ATOM 729 N N . PRO A 1 97 ? 11.320 4.639 -9.542 1.00 96.88 97 PRO A N 1
ATOM 730 C CA . PRO A 1 97 ? 12.518 5.118 -10.230 1.00 96.88 97 PRO A CA 1
ATOM 731 C C . PRO A 1 97 ? 13.571 4.028 -10.471 1.00 96.88 97 PRO A C 1
ATOM 733 O O . PRO A 1 97 ? 14.319 4.102 -11.446 1.00 96.88 97 PRO A O 1
ATOM 736 N N . LEU A 1 98 ? 13.677 3.030 -9.586 1.00 94.50 98 LEU A N 1
ATOM 737 C CA . LEU A 1 98 ? 14.551 1.878 -9.803 1.00 94.50 98 LEU A CA 1
ATOM 738 C C . LEU A 1 98 ? 14.019 1.012 -10.949 1.00 94.50 98 LEU A C 1
ATOM 740 O O . LEU A 1 98 ? 14.794 0.695 -11.852 1.00 94.50 98 LEU A O 1
ATOM 744 N N . ALA A 1 99 ? 12.723 0.696 -10.949 1.00 95.62 99 ALA A N 1
ATOM 745 C CA . ALA A 1 99 ? 12.064 -0.041 -12.024 1.00 95.62 99 ALA A CA 1
ATOM 746 C C . ALA A 1 99 ? 12.252 0.649 -13.382 1.00 95.62 99 ALA A C 1
ATOM 748 O O . ALA A 1 99 ? 12.682 0.017 -14.344 1.00 95.62 99 ALA A O 1
ATOM 749 N N . GLU A 1 100 ? 12.049 1.965 -13.436 1.00 95.62 100 GLU A N 1
ATOM 750 C CA . GLU A 1 100 ? 12.200 2.765 -14.651 1.00 95.62 100 GLU A CA 1
ATOM 751 C C . GLU A 1 100 ? 13.601 2.687 -15.262 1.00 95.62 100 GLU A C 1
ATOM 753 O O . GLU A 1 100 ? 13.732 2.643 -16.488 1.00 95.62 100 GLU A O 1
ATOM 758 N N . ARG A 1 101 ? 14.639 2.651 -14.415 1.00 95.25 101 ARG A N 1
ATOM 759 C CA . ARG A 1 101 ? 16.042 2.534 -14.841 1.00 95.25 101 ARG A CA 1
ATOM 760 C C . ARG A 1 101 ? 16.440 1.110 -15.217 1.00 95.25 101 ARG A C 1
ATOM 762 O O . ARG A 1 101 ? 17.327 0.941 -16.048 1.00 95.25 101 ARG A O 1
ATOM 769 N N . ALA A 1 102 ? 15.860 0.108 -14.560 1.00 95.19 102 ALA A N 1
ATOM 770 C CA . ALA A 1 102 ? 16.287 -1.279 -14.702 1.00 95.19 102 ALA A CA 1
ATOM 771 C C . ALA A 1 102 ? 15.549 -2.031 -15.819 1.00 95.19 102 ALA A C 1
ATOM 773 O O . ALA A 1 102 ? 16.142 -2.895 -16.465 1.00 95.19 102 ALA A O 1
ATOM 774 N N . LEU A 1 103 ? 14.273 -1.714 -16.049 1.00 96.31 103 LEU A N 1
ATOM 775 C CA . LEU A 1 103 ? 13.422 -2.409 -17.012 1.00 96.31 103 LEU A CA 1
ATOM 776 C C . LEU A 1 103 ? 13.555 -1.803 -18.412 1.00 96.31 103 LEU A C 1
ATOM 778 O O . LEU A 1 103 ? 13.517 -0.583 -18.593 1.00 96.31 103 LEU A O 1
ATOM 782 N N . ARG A 1 104 ? 13.685 -2.664 -19.425 1.00 97.00 104 ARG A N 1
ATOM 783 C CA . ARG A 1 104 ? 13.719 -2.254 -20.837 1.00 97.00 104 ARG A CA 1
ATOM 784 C C . ARG A 1 104 ? 12.305 -2.024 -21.370 1.00 97.00 104 ARG A C 1
ATOM 786 O O . ARG A 1 104 ? 11.324 -2.369 -20.721 1.00 97.00 104 ARG A O 1
ATOM 793 N N . ALA A 1 105 ? 12.200 -1.467 -22.577 1.00 96.56 105 ALA A N 1
ATOM 794 C CA . ALA A 1 105 ? 10.910 -1.222 -23.228 1.00 96.56 105 ALA A CA 1
ATOM 795 C C . ALA A 1 105 ? 10.046 -2.495 -23.315 1.00 96.56 105 ALA A C 1
ATOM 797 O O . ALA A 1 105 ? 8.878 -2.458 -22.942 1.00 96.56 105 ALA A O 1
ATOM 798 N N . ASP A 1 106 ? 10.641 -3.624 -23.708 1.00 96.69 106 ASP A N 1
ATOM 799 C CA . ASP A 1 106 ? 9.926 -4.902 -23.808 1.00 96.69 106 ASP A CA 1
ATOM 800 C C . ASP A 1 106 ? 9.475 -5.426 -22.434 1.00 96.69 106 ASP A C 1
ATOM 802 O O . ASP A 1 106 ? 8.370 -5.952 -22.307 1.00 96.69 106 ASP A O 1
ATOM 806 N N . ASP A 1 107 ? 10.287 -5.228 -21.386 1.00 96.88 107 ASP A N 1
ATOM 807 C CA . ASP A 1 107 ? 9.911 -5.588 -20.014 1.00 96.88 107 ASP A CA 1
ATOM 808 C C . ASP A 1 107 ? 8.716 -4.748 -19.542 1.00 96.88 107 ASP A C 1
ATOM 810 O O . ASP A 1 107 ? 7.783 -5.287 -18.953 1.00 96.88 107 ASP A O 1
ATOM 814 N N . LYS A 1 108 ? 8.715 -3.440 -19.836 1.00 96.00 108 LYS A N 1
ATOM 815 C CA . LYS A 1 108 ? 7.617 -2.522 -19.492 1.00 96.00 108 LYS A CA 1
ATOM 816 C C . LYS A 1 108 ? 6.336 -2.850 -20.257 1.00 96.00 108 LYS A C 1
ATOM 818 O O . LYS A 1 108 ? 5.261 -2.829 -19.668 1.00 96.00 108 LYS A O 1
ATOM 823 N N . ALA A 1 109 ? 6.443 -3.196 -21.540 1.00 95.94 109 ALA A N 1
ATOM 824 C CA . ALA A 1 109 ? 5.298 -3.617 -22.345 1.00 95.94 109 ALA A CA 1
ATOM 825 C C . ALA A 1 109 ? 4.680 -4.916 -21.807 1.00 95.94 109 ALA A C 1
ATOM 827 O O . ALA A 1 109 ? 3.462 -5.015 -21.668 1.00 95.94 109 ALA A O 1
ATOM 828 N N . ARG A 1 110 ? 5.520 -5.892 -21.440 1.00 95.12 110 ARG A N 1
ATOM 829 C CA . ARG A 1 110 ? 5.062 -7.130 -20.802 1.00 95.12 110 ARG A CA 1
ATOM 830 C C . ARG A 1 110 ? 4.447 -6.868 -19.427 1.00 95.12 110 ARG A C 1
ATOM 832 O O . ARG A 1 110 ? 3.402 -7.431 -19.129 1.00 95.12 110 ARG A O 1
ATOM 839 N N . LEU A 1 111 ? 5.068 -6.015 -18.612 1.00 95.31 111 LEU A N 1
ATOM 840 C CA . LEU A 1 111 ? 4.553 -5.630 -17.298 1.00 95.31 111 LEU A CA 1
ATOM 841 C C . LEU A 1 111 ? 3.149 -5.022 -17.407 1.00 95.31 111 LEU A C 1
ATOM 843 O O . LEU A 1 111 ? 2.260 -5.435 -16.672 1.00 95.31 111 LEU A O 1
ATOM 847 N N . ALA A 1 112 ? 2.942 -4.097 -18.349 1.00 94.38 112 ALA A N 1
ATOM 848 C CA . ALA A 1 112 ? 1.634 -3.496 -18.598 1.00 94.38 112 ALA A CA 1
ATOM 849 C C . ALA A 1 112 ? 0.588 -4.549 -19.001 1.00 94.38 112 ALA A C 1
ATOM 851 O O . ALA A 1 112 ? -0.483 -4.606 -18.407 1.00 94.38 112 ALA A O 1
ATOM 852 N N . ALA A 1 113 ? 0.927 -5.445 -19.934 1.00 95.00 113 ALA A N 1
ATOM 853 C CA . ALA A 1 113 ? 0.016 -6.505 -20.362 1.00 95.00 113 ALA A CA 1
ATOM 854 C C . ALA A 1 113 ? -0.365 -7.469 -19.220 1.00 95.00 113 ALA A C 1
ATOM 856 O O . ALA A 1 113 ? -1.518 -7.891 -19.125 1.00 95.00 113 ALA A O 1
ATOM 857 N N . GLU A 1 114 ? 0.580 -7.812 -18.339 1.00 94.56 114 GLU A N 1
ATOM 858 C CA . GLU A 1 114 ? 0.298 -8.647 -17.166 1.00 94.56 114 GLU A CA 1
ATOM 859 C C . GLU A 1 114 ? -0.532 -7.906 -16.112 1.00 94.56 114 GLU A C 1
ATOM 861 O O . GLU A 1 114 ? -1.426 -8.504 -15.519 1.00 94.56 114 GLU A O 1
ATOM 866 N N . PHE A 1 115 ? -0.304 -6.607 -15.900 1.00 92.75 115 PHE A N 1
ATOM 867 C CA . PHE A 1 115 ? -1.158 -5.793 -15.031 1.00 92.75 115 PHE A CA 1
ATOM 868 C C . PHE A 1 115 ? -2.606 -5.758 -15.530 1.00 92.75 115 PHE A C 1
ATOM 870 O O . PHE A 1 115 ? -3.519 -5.963 -14.729 1.00 92.75 115 PHE A O 1
ATOM 877 N N . ASP A 1 116 ? -2.809 -5.566 -16.834 1.00 90.38 116 ASP A N 1
ATOM 878 C CA . ASP A 1 116 ? -4.141 -5.586 -17.445 1.00 90.38 116 ASP A CA 1
ATOM 879 C C . ASP A 1 116 ? -4.791 -6.970 -17.312 1.00 90.38 116 ASP A C 1
ATOM 881 O O . ASP A 1 116 ? -5.999 -7.090 -17.102 1.00 90.38 116 ASP A O 1
ATOM 885 N N . ARG A 1 117 ? -4.001 -8.046 -17.447 1.00 90.56 117 ARG A N 1
ATOM 886 C CA . ARG A 1 117 ? -4.474 -9.422 -17.248 1.00 90.56 117 ARG A CA 1
ATOM 887 C C . ARG A 1 117 ? -4.952 -9.636 -15.813 1.00 90.56 117 ARG A C 1
ATOM 889 O O . ARG A 1 117 ? -6.067 -10.117 -15.627 1.00 90.56 117 ARG A O 1
ATOM 896 N N . VAL A 1 118 ? -4.141 -9.246 -14.829 1.00 87.75 118 VAL A N 1
ATOM 897 C CA . VAL A 1 118 ? -4.466 -9.366 -13.402 1.00 87.75 118 VAL A CA 1
ATOM 898 C C . VAL A 1 118 ? -5.753 -8.610 -13.063 1.00 87.75 118 VAL A C 1
ATOM 900 O O . VAL A 1 118 ? -6.616 -9.168 -12.390 1.00 87.75 118 VAL A O 1
ATOM 903 N N . GLU A 1 119 ? -5.947 -7.391 -13.573 1.00 83.94 119 GLU A N 1
ATOM 904 C CA . GLU A 1 119 ? -7.187 -6.645 -13.303 1.00 83.94 119 GLU A CA 1
ATOM 905 C C . GLU A 1 119 ? -8.425 -7.337 -13.848 1.00 83.94 119 GLU A C 1
ATOM 907 O O . GLU A 1 119 ? -9.413 -7.473 -13.130 1.00 83.94 119 GLU A O 1
ATOM 912 N N . ARG A 1 120 ? -8.376 -7.810 -15.096 1.00 83.25 120 ARG A N 1
ATOM 913 C CA . ARG A 1 120 ? -9.534 -8.478 -15.697 1.00 83.25 120 ARG A CA 1
ATOM 914 C C . ARG A 1 120 ? -9.849 -9.816 -15.037 1.00 83.25 120 ARG A C 1
ATOM 916 O O . ARG A 1 120 ? -11.019 -10.136 -14.848 1.00 83.25 120 ARG A O 1
ATOM 923 N N . GLU A 1 121 ? -8.824 -10.622 -14.773 1.00 80.94 121 GLU A N 1
ATOM 924 C CA . GLU A 1 121 ? -8.990 -12.044 -14.451 1.00 80.94 121 GLU A CA 1
ATOM 925 C C . GLU A 1 121 ? -8.997 -12.329 -12.949 1.00 80.94 121 GLU A C 1
ATOM 927 O O . GLU A 1 121 ? -9.650 -13.279 -12.522 1.00 80.94 121 GLU A O 1
ATOM 932 N N . GLU A 1 122 ? -8.279 -11.535 -12.154 1.00 72.38 122 GLU A N 1
ATOM 933 C CA . GLU A 1 122 ? -8.013 -11.843 -10.744 1.00 72.38 122 GLU A CA 1
ATOM 934 C C . GLU A 1 122 ? -8.661 -10.817 -9.804 1.00 72.38 122 GLU A C 1
ATOM 936 O O . GLU A 1 122 ? -9.256 -11.209 -8.801 1.00 72.38 122 GLU A O 1
ATOM 941 N N . THR A 1 123 ? -8.641 -9.528 -10.157 1.00 74.38 123 THR A N 1
ATOM 942 C CA . THR A 1 123 ? -9.355 -8.482 -9.403 1.00 74.38 123 THR A CA 1
ATOM 943 C C . THR A 1 123 ? -10.842 -8.414 -9.774 1.00 74.38 123 THR A C 1
ATOM 945 O O . THR A 1 123 ? -11.694 -8.214 -8.907 1.00 74.38 123 THR A O 1
ATOM 948 N N . GLY A 1 124 ? -11.161 -8.591 -11.059 1.00 69.56 124 GLY A N 1
ATOM 949 C CA . GLY A 1 124 ? -12.506 -8.495 -11.623 1.00 69.56 124 GLY A CA 1
ATOM 950 C C . GLY A 1 124 ? -12.681 -7.263 -12.516 1.00 69.56 124 GLY A C 1
ATOM 951 O O . GLY A 1 124 ? -12.310 -6.144 -12.159 1.00 69.56 124 GLY A O 1
ATOM 952 N N . GLU A 1 125 ? -13.283 -7.465 -13.688 1.00 67.81 125 GLU A N 1
ATOM 953 C CA . GLU A 1 125 ? -13.540 -6.403 -14.666 1.00 67.81 125 GLU A CA 1
ATOM 954 C C . GLU A 1 125 ? -14.401 -5.273 -14.061 1.00 67.81 125 GLU A C 1
ATOM 956 O O . GLU A 1 125 ? -15.450 -5.525 -13.467 1.00 67.81 125 GLU A O 1
ATOM 961 N N . GLY A 1 126 ? -13.952 -4.018 -14.185 1.00 67.25 126 GLY A N 1
ATOM 962 C CA . GLY A 1 126 ? -14.648 -2.844 -13.641 1.00 67.25 126 GLY A CA 1
ATOM 963 C C . GLY A 1 126 ? -14.380 -2.544 -12.159 1.00 67.25 126 GLY A C 1
ATOM 964 O O . GLY A 1 126 ? -14.839 -1.516 -11.646 1.00 67.25 126 GLY A O 1
ATOM 965 N N . VAL A 1 127 ? -13.664 -3.419 -11.440 1.00 70.25 127 VAL A N 1
ATOM 966 C CA . VAL A 1 127 ? -13.360 -3.239 -10.008 1.00 70.25 127 VAL A CA 1
ATOM 967 C C . VAL A 1 127 ? -12.366 -2.099 -9.802 1.00 70.25 127 VAL A C 1
ATOM 969 O O . VAL A 1 127 ? -12.559 -1.285 -8.896 1.00 70.25 127 VAL A O 1
ATOM 972 N N . HIS A 1 128 ? -11.360 -1.982 -10.675 1.00 71.44 128 HIS A N 1
ATOM 973 C CA . HIS A 1 128 ? -10.418 -0.865 -10.659 1.00 71.44 128 HIS A CA 1
ATOM 974 C C . HIS A 1 128 ? -11.156 0.473 -10.770 1.00 71.44 128 HIS A C 1
ATOM 976 O O . HIS A 1 128 ? -11.010 1.332 -9.909 1.00 71.44 128 HIS A O 1
ATOM 982 N N . GLU A 1 129 ? -12.005 0.635 -11.784 1.00 75.62 129 GLU A N 1
ATOM 983 C CA . GLU A 1 129 ? -12.731 1.871 -12.078 1.00 75.62 129 GLU A CA 1
ATOM 984 C C . GLU A 1 129 ? -13.724 2.224 -10.968 1.00 75.62 129 GLU A C 1
ATOM 986 O O . GLU A 1 129 ? -13.814 3.381 -10.550 1.00 75.62 129 GLU A O 1
ATOM 991 N N . THR A 1 130 ? -14.439 1.220 -10.452 1.00 74.88 130 THR A N 1
ATOM 992 C CA . THR A 1 130 ? -15.386 1.391 -9.342 1.00 74.88 130 THR A CA 1
ATOM 993 C C . THR A 1 130 ? -14.679 1.920 -8.098 1.00 74.88 130 THR A C 1
ATOM 995 O O . THR A 1 130 ? -15.159 2.850 -7.444 1.00 74.88 130 THR A O 1
ATOM 998 N N . TYR A 1 131 ? -13.517 1.357 -7.771 1.00 71.88 131 TYR A N 1
ATOM 999 C CA . TYR A 1 131 ? -12.762 1.772 -6.598 1.00 71.88 131 TYR A CA 1
ATOM 1000 C C . TYR A 1 131 ? -11.969 3.052 -6.816 1.00 71.88 131 TYR A C 1
ATOM 1002 O O . TYR A 1 131 ? -11.845 3.837 -5.881 1.00 71.88 131 TYR A O 1
ATOM 1010 N N . HIS A 1 132 ? -11.533 3.341 -8.039 1.00 73.50 132 HIS A N 1
ATOM 1011 C CA . HIS A 1 132 ? -10.959 4.637 -8.379 1.00 73.50 132 HIS A CA 1
ATOM 1012 C C . HIS A 1 132 ? -11.986 5.764 -8.167 1.00 73.50 132 HIS A C 1
ATOM 1014 O O . HIS A 1 132 ? -11.649 6.814 -7.621 1.00 73.50 132 HIS A O 1
ATOM 1020 N N . ALA A 1 133 ? -13.259 5.531 -8.513 1.00 77.06 133 ALA A N 1
ATOM 1021 C CA . ALA A 1 133 ? -14.347 6.462 -8.212 1.00 77.06 133 ALA A CA 1
ATOM 1022 C C . ALA A 1 133 ? -14.597 6.602 -6.698 1.00 77.06 133 ALA A C 1
ATOM 1024 O O . ALA A 1 133 ? -14.741 7.719 -6.202 1.00 77.06 133 ALA A O 1
ATOM 1025 N N . LEU A 1 134 ? -14.585 5.493 -5.947 1.00 73.88 134 LEU A N 1
ATOM 1026 C CA . LEU A 1 134 ? -14.723 5.533 -4.485 1.00 73.88 134 LEU A CA 1
ATOM 1027 C C . LEU A 1 134 ? -13.541 6.250 -3.806 1.00 73.88 134 LEU A C 1
ATOM 1029 O O . LEU A 1 134 ? -13.739 6.952 -2.819 1.00 73.88 134 LEU A O 1
ATOM 1033 N N . ALA A 1 135 ? -12.320 6.105 -4.325 1.00 72.12 135 ALA A N 1
ATOM 1034 C CA . ALA A 1 135 ? -11.144 6.812 -3.823 1.00 72.12 135 ALA A CA 1
ATOM 1035 C C . ALA A 1 135 ? -11.290 8.332 -3.987 1.00 72.12 135 ALA A C 1
ATOM 1037 O O . ALA A 1 135 ? -10.956 9.076 -3.067 1.00 72.12 135 ALA A O 1
ATOM 1038 N N . HIS A 1 136 ? -11.840 8.785 -5.120 1.00 73.38 136 HIS A N 1
ATOM 1039 C CA . HIS A 1 136 ? -12.187 10.193 -5.319 1.00 73.38 136 HIS A CA 1
ATOM 1040 C C . HIS A 1 136 ? -13.256 10.665 -4.324 1.00 73.38 136 HIS A C 1
ATOM 1042 O O . HIS A 1 136 ? -13.037 11.667 -3.652 1.00 73.38 136 HIS A O 1
ATOM 1048 N N . GLU A 1 137 ? -14.350 9.912 -4.142 1.00 73.56 137 GLU A N 1
ATOM 1049 C CA . GLU A 1 137 ? -15.388 10.234 -3.142 1.00 73.56 137 GLU A CA 1
ATOM 1050 C C . GLU A 1 137 ? -14.798 10.387 -1.729 1.00 73.56 137 GLU A C 1
ATOM 1052 O O . GLU A 1 137 ? -15.154 11.311 -1.003 1.00 73.56 137 GLU A O 1
ATOM 1057 N N . LEU A 1 138 ? -13.880 9.497 -1.339 1.00 67.50 138 LEU A N 1
ATOM 1058 C CA . LEU A 1 138 ? -13.237 9.521 -0.022 1.00 67.50 138 LEU A CA 1
ATOM 1059 C C . LEU A 1 138 ? -12.180 10.626 0.133 1.00 67.50 138 LEU A C 1
ATOM 1061 O O . LEU A 1 138 ? -11.848 10.967 1.265 1.00 67.50 138 LEU A O 1
ATOM 1065 N N . SER A 1 139 ? -11.627 11.148 -0.965 1.00 66.31 139 SER A N 1
ATOM 1066 C CA . SER A 1 139 ? -10.626 12.223 -0.944 1.00 66.31 139 SER A CA 1
ATOM 1067 C C . SER A 1 139 ? -11.245 13.623 -0.922 1.00 66.31 139 SER A C 1
ATOM 1069 O O . SER A 1 139 ? -10.559 14.568 -0.535 1.00 66.31 139 SER A O 1
ATOM 1071 N N . ASP A 1 140 ? -12.496 13.758 -1.362 1.00 65.81 140 ASP A N 1
ATOM 1072 C CA . ASP A 1 140 ? -13.205 15.039 -1.472 1.00 65.81 140 ASP A CA 1
ATOM 1073 C C . ASP A 1 140 ? -14.076 15.362 -0.234 1.00 65.81 140 ASP A C 1
ATOM 1075 O O . ASP A 1 140 ? -14.759 16.391 -0.213 1.00 65.81 140 ASP A O 1
ATOM 1079 N N . GLY A 1 141 ? -14.063 14.500 0.791 1.00 40.75 141 GLY A N 1
ATOM 1080 C CA . GLY A 1 141 ? -14.780 14.667 2.067 1.00 40.75 141 GLY A CA 1
ATOM 1081 C C . GLY A 1 141 ? -13.872 15.032 3.234 1.00 40.75 141 GLY A C 1
ATOM 1082 O O . GLY A 1 141 ? -14.342 15.802 4.101 1.00 40.75 141 GLY A O 1
#

pLDDT: mean 91.45, std 9.77, range [40.75, 98.62]

Radius of gyration: 16.94 Å; chains: 1; bounding box: 42×27×48 Å

Secondary structure (DSSP, 8-state):
-HHHHHIIIIIIIIIIHHIIIIIHHHHHHH-GGGHHHHHHHHHHHHHHHHHHHHHHHHHHHHHTT-HHHHHHHHHHHHHHHHHHHHHHHHIIIIIHHHHHHH--HHHHHHHHHHHHHHIIIIIITTHHHHHHHHHHHHH--

Sequence (141 aa):
EKMVRFTREFTDGCHHHKEEQVLFPLLREKAPMAAGPVSVMLAEHDQGRAHIRAVADGLSAASAGDADARDAVAAGLEGYAALLRAHISKENKVLFPLAERALRADDKARLAAEFDRVEREETGEGVHETYHALAHELSDG